Protein AF-A0AAF0PSA4-F1 (afdb_monomer_lite)

Structure (mmCIF, N/CA/C/O backbone):
data_AF-A0AAF0PSA4-F1
#
_entry.id   AF-A0AAF0PSA4-F1
#
loop_
_atom_site.group_PDB
_atom_site.id
_atom_site.type_symbol
_atom_site.label_atom_id
_atom_site.label_alt_id
_atom_site.label_comp_id
_atom_site.label_asym_id
_atom_site.label_entity_id
_atom_site.label_seq_id
_atom_site.pdbx_PDB_ins_code
_atom_site.Cartn_x
_atom_site.Cartn_y
_atom_site.Cartn_z
_atom_site.occupancy
_atom_site.B_iso_or_equiv
_atom_site.auth_seq_id
_atom_site.auth_comp_id
_atom_site.auth_asym_id
_atom_site.auth_atom_id
_atom_site.pdbx_PDB_model_num
ATOM 1 N N . MET A 1 1 ? 46.011 13.533 -9.373 1.00 34.50 1 MET A N 1
ATOM 2 C CA . MET A 1 1 ? 45.302 12.246 -9.486 1.00 34.50 1 MET A CA 1
ATOM 3 C C . MET A 1 1 ? 44.339 12.222 -8.319 1.00 34.50 1 MET A C 1
ATOM 5 O O . MET A 1 1 ? 44.766 11.969 -7.199 1.00 34.50 1 MET A O 1
ATOM 9 N N . GLU A 1 2 ? 43.119 12.701 -8.548 1.00 39.44 2 GLU A N 1
ATOM 10 C CA . GLU A 1 2 ? 42.072 12.722 -7.524 1.00 39.44 2 GLU A CA 1
ATOM 11 C C . GLU A 1 2 ? 41.679 11.281 -7.208 1.00 39.44 2 GLU A C 1
ATOM 13 O O . GLU A 1 2 ? 41.502 10.466 -8.115 1.00 39.44 2 GLU A O 1
ATOM 18 N N . LYS A 1 3 ? 41.642 10.955 -5.915 1.00 40.53 3 LYS A N 1
ATOM 19 C CA . LYS A 1 3 ? 41.133 9.677 -5.431 1.00 40.53 3 LYS A CA 1
ATOM 20 C C . LYS A 1 3 ? 39.625 9.709 -5.642 1.00 40.53 3 LYS A C 1
ATOM 22 O O . LYS A 1 3 ? 38.950 10.503 -5.002 1.00 40.53 3 LYS A O 1
ATOM 27 N N . VAL A 1 4 ? 39.143 8.909 -6.587 1.00 41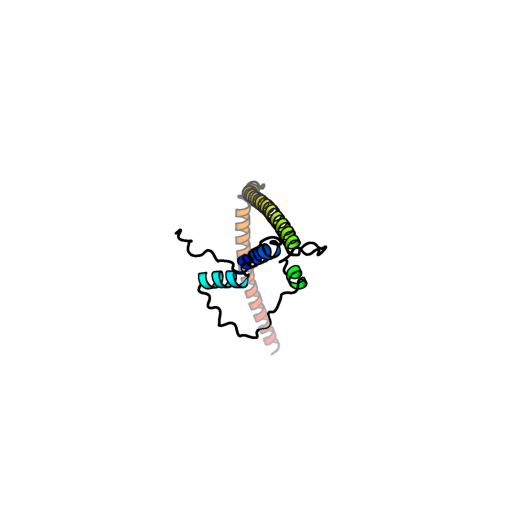.47 4 VAL A N 1
ATOM 28 C CA . VAL A 1 4 ? 37.712 8.676 -6.779 1.00 41.47 4 VAL A CA 1
ATOM 29 C C . VAL A 1 4 ? 37.258 7.815 -5.604 1.00 41.47 4 VAL A C 1
ATOM 31 O O . VAL A 1 4 ? 37.850 6.762 -5.362 1.00 41.47 4 VAL A O 1
ATOM 34 N N . ASP A 1 5 ? 36.305 8.339 -4.838 1.00 39.03 5 ASP A N 1
ATOM 35 C CA . ASP A 1 5 ? 35.785 7.753 -3.606 1.00 39.03 5 ASP A CA 1
ATOM 36 C C . ASP A 1 5 ? 35.304 6.307 -3.798 1.00 39.03 5 ASP A C 1
ATOM 38 O O . ASP A 1 5 ? 34.747 5.923 -4.829 1.00 39.03 5 ASP A O 1
ATOM 42 N N . GLU A 1 6 ? 35.541 5.496 -2.768 1.00 49.41 6 GLU A N 1
ATOM 43 C CA . GLU A 1 6 ? 35.079 4.116 -2.680 1.00 49.41 6 GLU A CA 1
ATOM 44 C C . GLU A 1 6 ? 33.540 4.086 -2.648 1.00 49.41 6 GLU A C 1
ATOM 46 O O . GLU A 1 6 ? 32.929 4.632 -1.733 1.00 49.41 6 GLU A O 1
ATOM 51 N N . LEU A 1 7 ? 32.946 3.380 -3.622 1.00 45.12 7 LEU A N 1
ATOM 52 C CA . LEU A 1 7 ? 31.523 3.004 -3.743 1.00 45.12 7 LEU A CA 1
ATOM 53 C C . LEU A 1 7 ? 30.569 3.993 -4.437 1.00 45.12 7 LEU A C 1
ATOM 55 O O . LEU A 1 7 ? 29.397 4.081 -4.076 1.00 45.12 7 LEU A O 1
ATOM 59 N N . GLU A 1 8 ? 30.994 4.623 -5.531 1.00 46.91 8 GLU A N 1
ATOM 60 C CA . GLU A 1 8 ? 30.031 4.932 -6.597 1.00 46.91 8 GLU A CA 1
ATOM 61 C C . GLU A 1 8 ? 29.797 3.656 -7.426 1.00 46.91 8 GLU A C 1
ATOM 63 O O . GLU A 1 8 ? 30.706 3.152 -8.090 1.00 46.91 8 GLU A O 1
ATOM 68 N N . GLU A 1 9 ? 28.594 3.075 -7.355 1.00 49.00 9 GLU A N 1
ATOM 69 C CA . GLU A 1 9 ? 28.200 1.972 -8.237 1.00 49.00 9 GLU A CA 1
ATOM 70 C C . GLU A 1 9 ? 28.192 2.473 -9.684 1.00 49.00 9 GLU A C 1
ATOM 72 O O . GLU A 1 9 ? 27.271 3.149 -10.147 1.00 49.00 9 GLU A O 1
ATOM 77 N N . ILE A 1 10 ? 29.252 2.149 -10.417 1.00 51.12 10 ILE A N 1
ATOM 78 C CA . ILE A 1 10 ? 29.393 2.556 -11.809 1.00 51.12 10 ILE A CA 1
ATOM 79 C C . ILE A 1 10 ? 28.397 1.755 -12.645 1.00 51.12 10 ILE A C 1
ATOM 81 O O . ILE A 1 10 ? 28.590 0.572 -12.938 1.00 51.12 10 ILE A O 1
ATOM 85 N N . ASN A 1 11 ? 27.315 2.414 -13.057 1.00 61.41 11 ASN A N 1
ATOM 86 C CA . ASN A 1 11 ? 26.315 1.835 -13.944 1.00 61.41 11 ASN A CA 1
ATOM 87 C C . ASN A 1 11 ? 26.878 1.738 -15.372 1.00 61.41 11 ASN A C 1
ATOM 89 O O . ASN A 1 11 ? 26.658 2.606 -16.221 1.00 61.41 11 ASN A O 1
ATOM 93 N N . LEU A 1 12 ? 27.623 0.660 -15.637 1.00 59.28 12 LEU A N 1
ATOM 94 C CA . LEU A 1 12 ? 28.233 0.385 -16.942 1.00 59.28 12 LEU A CA 1
ATOM 95 C C . LEU A 1 12 ? 27.214 0.436 -18.086 1.00 59.28 12 LEU A C 1
ATOM 97 O O . LEU A 1 12 ? 27.544 0.908 -19.173 1.00 59.28 12 LEU A O 1
ATOM 101 N N . SER A 1 13 ? 25.976 -0.001 -17.851 1.00 59.62 13 SER A N 1
ATOM 102 C CA . SER A 1 13 ? 24.914 0.036 -18.860 1.00 59.62 13 SER A CA 1
ATOM 103 C C . SER A 1 13 ? 24.569 1.471 -19.262 1.00 59.62 13 SER A C 1
ATOM 105 O O . SER A 1 13 ? 24.462 1.752 -20.454 1.00 59.62 13 SER A O 1
ATOM 107 N N . ALA A 1 14 ? 24.481 2.393 -18.299 1.00 63.16 14 ALA A N 1
ATOM 108 C CA . ALA A 1 14 ? 24.248 3.812 -18.569 1.00 63.16 14 ALA A CA 1
ATOM 109 C C . ALA A 1 14 ? 25.405 4.441 -19.366 1.00 63.16 14 ALA A C 1
ATOM 111 O O . ALA A 1 14 ? 25.163 5.106 -20.372 1.00 63.16 14 ALA A O 1
ATOM 112 N N . ILE A 1 15 ? 26.658 4.148 -18.996 1.00 62.34 15 ILE A N 1
ATOM 113 C CA . ILE A 1 15 ? 27.853 4.639 -19.711 1.00 62.34 15 ILE A CA 1
ATOM 114 C C . ILE A 1 15 ? 27.888 4.117 -21.152 1.00 62.34 15 ILE A C 1
ATOM 116 O O . ILE A 1 15 ? 28.177 4.861 -22.094 1.00 62.34 15 ILE A O 1
ATOM 120 N N . MET A 1 16 ? 27.578 2.833 -21.349 1.00 66.44 16 MET A N 1
ATOM 121 C CA . MET A 1 16 ? 27.529 2.237 -22.681 1.00 66.44 16 MET A CA 1
ATOM 122 C C . MET A 1 16 ? 26.425 2.854 -23.542 1.00 66.44 16 MET A C 1
ATOM 124 O O . MET A 1 16 ? 26.681 3.128 -24.715 1.00 66.44 16 MET A O 1
ATOM 128 N N . LEU A 1 17 ? 25.233 3.082 -22.983 1.00 64.62 17 LEU A N 1
ATOM 129 C CA . LEU A 1 17 ? 24.102 3.684 -23.692 1.00 64.62 17 LEU A CA 1
ATOM 130 C C . LEU A 1 17 ? 24.372 5.143 -24.065 1.00 64.62 17 LEU A C 1
ATOM 132 O O . LEU A 1 17 ? 24.183 5.513 -25.225 1.00 64.62 17 LEU A O 1
ATOM 136 N N . GLU A 1 18 ? 24.898 5.948 -23.138 1.00 68.38 18 GLU A N 1
ATOM 137 C CA . GLU A 1 18 ? 25.273 7.339 -23.413 1.00 68.38 18 GLU A CA 1
ATOM 138 C C . GLU A 1 18 ? 26.331 7.408 -24.522 1.00 68.38 18 GLU A C 1
ATOM 140 O O . GLU A 1 18 ? 26.243 8.221 -25.447 1.00 68.38 18 GLU A O 1
ATOM 145 N N . HIS A 1 19 ? 27.315 6.507 -24.489 1.00 65.56 19 HIS A N 1
ATOM 146 C CA . HIS A 1 19 ? 28.348 6.476 -25.512 1.00 65.56 19 HIS A CA 1
ATOM 147 C C . HIS A 1 19 ? 27.824 5.989 -26.870 1.00 65.56 19 HIS A C 1
ATOM 149 O O . HIS A 1 19 ? 28.153 6.586 -27.896 1.00 65.56 19 HIS A O 1
ATOM 155 N N . MET A 1 20 ? 26.981 4.950 -26.906 1.00 63.91 20 MET A N 1
ATOM 156 C CA . MET A 1 20 ? 26.317 4.507 -28.139 1.00 63.91 20 MET A CA 1
ATOM 157 C C . MET A 1 20 ? 25.475 5.633 -28.746 1.00 63.91 20 MET A C 1
ATOM 159 O O . MET A 1 20 ? 25.545 5.858 -29.955 1.00 63.91 20 MET A O 1
ATOM 163 N N . HIS A 1 21 ? 24.738 6.375 -27.918 1.00 63.28 21 HIS A N 1
ATOM 164 C CA . HIS A 1 21 ? 23.964 7.534 -28.347 1.00 63.28 21 HIS A CA 1
ATOM 165 C C . HIS A 1 21 ? 24.869 8.632 -28.924 1.00 63.28 21 HIS A C 1
ATOM 167 O O . HIS A 1 21 ? 24.621 9.112 -30.034 1.00 63.28 21 HIS A O 1
ATOM 173 N N . ARG A 1 22 ? 25.973 8.975 -28.243 1.00 62.84 22 ARG A N 1
ATOM 174 C CA . ARG A 1 22 ? 26.972 9.931 -28.751 1.00 62.84 22 ARG A CA 1
ATOM 175 C C . ARG A 1 22 ? 27.557 9.482 -30.086 1.00 62.84 22 ARG A C 1
ATOM 177 O O . ARG A 1 22 ? 27.603 10.282 -31.005 1.00 62.84 22 ARG A O 1
ATOM 184 N N . VAL A 1 23 ? 27.953 8.218 -30.239 1.00 61.25 23 VAL A N 1
ATOM 185 C CA . VAL A 1 23 ? 28.505 7.682 -31.501 1.00 61.25 23 VAL A CA 1
ATOM 186 C C . VAL A 1 23 ? 27.465 7.697 -32.626 1.00 61.25 23 VAL A C 1
ATOM 188 O O . VAL A 1 23 ? 27.803 8.033 -33.760 1.00 61.25 23 VAL A O 1
ATOM 191 N N . MET A 1 24 ? 26.201 7.376 -32.333 1.00 58.34 24 MET A N 1
ATOM 192 C CA . MET A 1 24 ? 25.118 7.378 -33.325 1.00 58.34 24 MET A CA 1
ATOM 193 C C . MET A 1 24 ? 24.696 8.787 -33.764 1.00 58.34 24 MET A C 1
ATOM 195 O O . MET A 1 24 ? 24.318 8.984 -34.922 1.00 58.34 24 MET A O 1
ATOM 199 N N . THR A 1 25 ? 24.784 9.774 -32.872 1.00 58.88 25 THR A N 1
ATOM 200 C CA . THR A 1 25 ? 24.496 11.188 -33.171 1.00 58.88 25 THR A CA 1
ATOM 201 C C . THR A 1 25 ? 25.676 11.907 -33.837 1.00 58.88 25 THR A C 1
ATOM 203 O O . THR A 1 25 ? 25.481 12.921 -34.510 1.00 58.88 25 THR A O 1
ATOM 206 N N . TRP A 1 26 ? 26.890 11.345 -33.766 1.00 59.94 26 TRP A N 1
ATOM 207 C CA . TRP A 1 26 ? 28.125 11.896 -34.340 1.00 59.94 26 TRP A CA 1
ATOM 208 C C . TRP A 1 26 ? 28.253 11.705 -35.861 1.00 59.94 26 TRP A C 1
ATOM 210 O O . TRP A 1 26 ? 29.252 11.196 -36.368 1.00 59.94 26 TRP A O 1
ATOM 220 N N . LYS A 1 27 ? 27.271 12.151 -36.647 1.00 51.06 27 LYS A N 1
ATOM 221 C CA . LYS A 1 27 ? 27.289 12.053 -38.123 1.00 51.06 27 LYS A CA 1
ATOM 222 C C . LYS A 1 27 ? 28.390 12.876 -38.835 1.00 51.06 27 LYS A C 1
ATOM 224 O O . LYS A 1 27 ? 28.351 12.987 -40.056 1.00 51.06 27 LYS A O 1
ATOM 229 N N . THR A 1 28 ? 29.371 13.454 -38.133 1.00 52.91 28 THR A N 1
ATOM 230 C CA . THR A 1 28 ? 30.312 14.441 -38.711 1.00 52.91 28 THR A CA 1
ATOM 231 C C . THR A 1 28 ? 31.790 14.341 -38.297 1.00 52.91 28 THR A C 1
ATOM 233 O O . THR A 1 28 ? 32.587 15.137 -38.792 1.00 52.91 28 THR A O 1
ATOM 236 N N . ALA A 1 29 ? 32.231 13.394 -37.457 1.00 47.28 29 ALA A N 1
ATOM 237 C CA . ALA A 1 29 ? 33.648 13.338 -37.060 1.00 47.28 29 ALA A CA 1
ATOM 238 C C . ALA A 1 29 ? 34.512 12.417 -37.933 1.00 47.28 29 ALA A C 1
ATOM 240 O O . ALA A 1 29 ? 34.261 11.227 -38.085 1.00 47.28 29 ALA A O 1
ATOM 241 N N . LYS A 1 30 ? 35.611 12.991 -38.433 1.00 51.56 30 LYS A N 1
ATOM 242 C CA . LYS A 1 30 ? 36.620 12.409 -39.335 1.00 51.56 30 LYS A CA 1
ATOM 243 C C . LYS A 1 30 ? 37.540 11.356 -38.685 1.00 51.56 30 LYS A C 1
ATOM 245 O O . LYS A 1 30 ? 38.446 10.857 -39.342 1.00 51.56 30 LYS A O 1
ATOM 250 N N . TYR A 1 31 ? 37.317 11.024 -37.412 1.00 51.03 31 TYR A N 1
ATOM 251 C CA . TYR A 1 31 ? 38.134 10.093 -36.633 1.00 51.03 31 TYR A CA 1
ATOM 252 C C . TYR A 1 31 ? 37.229 9.205 -35.776 1.00 51.03 31 TYR A C 1
ATOM 254 O O . TYR A 1 31 ? 36.970 9.491 -34.609 1.00 51.03 31 TYR A O 1
ATOM 262 N N . CYS A 1 32 ? 36.717 8.122 -36.358 1.00 48.53 32 CYS A N 1
ATOM 263 C CA . CYS A 1 32 ? 36.029 7.099 -35.582 1.00 48.53 32 CYS A CA 1
ATOM 264 C C . CYS A 1 32 ? 37.073 6.246 -34.862 1.00 48.53 32 CYS A C 1
ATOM 266 O O . CYS A 1 32 ? 37.677 5.361 -35.466 1.00 48.53 32 CYS A O 1
ATOM 268 N N . ILE A 1 33 ? 37.254 6.468 -33.561 1.00 53.41 33 ILE A N 1
ATOM 269 C CA . ILE A 1 33 ? 37.720 5.381 -32.702 1.00 53.41 33 ILE A CA 1
ATOM 270 C C . ILE A 1 33 ? 36.581 4.353 -32.705 1.00 53.41 33 ILE A C 1
ATOM 272 O O . ILE A 1 33 ? 35.457 4.706 -32.339 1.00 53.41 33 ILE A O 1
ATOM 276 N N . PRO A 1 34 ? 36.800 3.112 -33.175 1.00 60.38 34 PRO A N 1
ATOM 277 C CA . PRO A 1 34 ? 35.741 2.115 -33.211 1.00 60.38 34 PRO A CA 1
ATOM 278 C C . PRO A 1 34 ? 35.181 1.935 -31.802 1.00 60.38 34 PRO A C 1
ATOM 280 O O . PRO A 1 34 ? 35.953 1.817 -30.857 1.00 60.38 34 PRO A O 1
ATOM 283 N N . TYR A 1 35 ? 33.859 1.861 -31.660 1.00 61.31 35 TYR A N 1
ATOM 284 C CA . TYR A 1 35 ? 33.177 1.601 -30.384 1.00 61.31 35 TYR A CA 1
ATOM 285 C C . TYR A 1 35 ? 33.821 0.444 -29.586 1.00 61.31 35 TYR A C 1
ATOM 287 O O . TYR A 1 35 ? 33.980 0.518 -28.371 1.00 61.31 35 TYR A O 1
ATOM 295 N N . GLY A 1 36 ? 34.310 -0.585 -30.290 1.00 60.81 36 GLY A N 1
ATOM 296 C CA . GLY A 1 36 ? 35.049 -1.698 -29.686 1.00 60.81 36 GLY A CA 1
ATOM 297 C C . GLY A 1 36 ? 36.383 -1.317 -29.022 1.00 60.81 36 GLY A C 1
ATOM 298 O O . GLY A 1 36 ? 36.778 -1.955 -28.055 1.00 60.81 36 GLY A O 1
ATOM 299 N N . TYR A 1 37 ? 37.070 -0.273 -29.489 1.00 59.00 37 TYR A N 1
ATOM 300 C CA . TYR A 1 37 ? 38.318 0.209 -28.892 1.00 59.00 37 TYR A CA 1
ATOM 301 C C . TYR A 1 37 ? 38.069 0.939 -27.566 1.00 59.00 37 TYR A C 1
ATOM 303 O O . TYR A 1 37 ? 38.809 0.721 -26.609 1.00 59.00 37 TYR A O 1
ATOM 311 N N . LEU A 1 38 ? 37.007 1.749 -27.472 1.00 60.19 38 LEU A N 1
ATOM 312 C CA . LEU A 1 38 ? 36.646 2.390 -26.205 1.00 60.19 38 LEU A CA 1
ATOM 313 C C . LEU A 1 38 ? 36.109 1.371 -25.198 1.00 60.19 38 LEU A C 1
ATOM 315 O O . LEU A 1 38 ? 36.514 1.411 -24.042 1.00 60.19 38 LEU A O 1
ATOM 319 N N . LEU A 1 39 ? 35.273 0.421 -25.629 1.00 66.06 39 LEU A N 1
ATOM 320 C CA . LEU A 1 39 ? 34.844 -0.677 -24.760 1.00 66.06 39 LEU A CA 1
ATOM 321 C C . LEU A 1 39 ? 36.040 -1.446 -24.200 1.00 66.06 39 LEU A C 1
ATOM 323 O O . LEU A 1 39 ? 36.110 -1.658 -22.996 1.00 66.06 39 LEU A O 1
ATOM 327 N N . ASN A 1 40 ? 37.024 -1.785 -25.038 1.00 64.31 40 ASN A N 1
ATOM 328 C CA . ASN A 1 40 ? 38.261 -2.403 -24.562 1.00 64.31 40 ASN A CA 1
ATOM 329 C C . ASN A 1 40 ? 38.987 -1.533 -23.526 1.00 64.31 40 ASN A C 1
ATOM 331 O O . ASN A 1 40 ? 39.554 -2.075 -22.582 1.00 64.31 40 ASN A O 1
ATOM 335 N N . TYR A 1 41 ? 38.971 -0.207 -23.677 1.00 63.03 41 TYR A N 1
ATOM 336 C CA . TYR A 1 41 ? 39.570 0.708 -22.705 1.00 63.03 41 TYR A CA 1
ATOM 337 C C . TYR A 1 41 ? 38.804 0.725 -21.374 1.00 63.03 41 TYR A C 1
ATOM 339 O O . TYR A 1 41 ? 39.426 0.629 -20.321 1.00 63.03 41 TYR A O 1
ATOM 347 N N . VAL A 1 42 ? 37.469 0.779 -21.418 1.00 62.06 42 VAL A N 1
ATOM 348 C CA . VAL A 1 42 ? 36.594 0.724 -20.234 1.00 62.06 42 VAL A CA 1
ATOM 349 C C . VAL A 1 42 ? 36.768 -0.606 -19.504 1.00 62.06 42 VAL A C 1
ATOM 351 O O . VAL A 1 42 ? 37.049 -0.622 -18.311 1.00 62.06 42 VAL A O 1
ATOM 354 N N . PHE A 1 43 ? 36.700 -1.730 -20.216 1.00 69.94 43 PHE A N 1
ATOM 355 C CA . PHE A 1 43 ? 36.896 -3.050 -19.619 1.00 69.94 43 PHE A CA 1
ATOM 356 C C . PHE A 1 43 ? 38.301 -3.229 -19.042 1.00 69.94 43 PHE A C 1
ATOM 358 O O . PHE A 1 43 ? 38.445 -3.800 -17.966 1.00 69.94 43 PHE A O 1
ATOM 365 N N . LYS A 1 44 ? 39.331 -2.678 -19.698 1.00 70.94 44 LYS A N 1
ATOM 366 C CA . LYS A 1 44 ? 40.694 -2.652 -19.156 1.00 70.94 44 LYS A CA 1
ATOM 367 C C . LYS A 1 44 ? 40.802 -1.789 -17.896 1.00 70.94 44 LYS A C 1
ATOM 369 O O . LYS A 1 44 ? 41.531 -2.167 -16.989 1.00 70.94 44 LYS A O 1
ATOM 374 N N . HIS A 1 45 ? 40.104 -0.655 -17.838 1.00 68.88 45 HIS A N 1
ATOM 375 C CA . HIS A 1 45 ? 40.094 0.226 -16.667 1.00 68.88 45 HIS A CA 1
ATOM 376 C C . HIS A 1 45 ? 39.458 -0.444 -15.442 1.00 68.88 45 HIS A C 1
ATOM 378 O O . HIS A 1 45 ? 39.952 -0.267 -14.336 1.00 68.88 45 HIS A O 1
ATOM 384 N N . PHE A 1 46 ? 38.423 -1.260 -15.653 1.00 67.56 46 PHE A N 1
ATOM 385 C CA . PHE A 1 46 ? 37.745 -2.023 -14.599 1.00 67.56 46 PHE A CA 1
ATOM 386 C C . PHE A 1 46 ? 38.314 -3.430 -14.368 1.00 67.56 46 PHE A C 1
ATOM 388 O O . PHE A 1 46 ? 37.683 -4.233 -13.690 1.00 67.56 46 PHE A O 1
ATOM 395 N N . GLU A 1 47 ? 39.462 -3.760 -14.971 1.00 77.50 47 GLU A N 1
ATOM 396 C CA . GLU A 1 47 ? 40.085 -5.094 -14.907 1.00 77.50 47 GLU A CA 1
ATOM 397 C C . GLU A 1 47 ? 39.138 -6.254 -15.283 1.00 77.50 47 GLU A C 1
ATOM 399 O O . GLU A 1 47 ? 39.339 -7.414 -14.916 1.00 77.50 47 GLU A O 1
ATOM 404 N N . VAL A 1 48 ? 38.109 -5.962 -16.083 1.00 65.62 48 VAL A N 1
ATOM 405 C CA . VAL A 1 48 ? 37.166 -6.959 -16.580 1.00 65.62 48 VAL A CA 1
ATOM 406 C C . VAL A 1 48 ? 37.872 -7.761 -17.662 1.00 65.62 48 VAL A C 1
ATOM 408 O O . VAL A 1 48 ? 38.166 -7.266 -18.755 1.00 65.62 48 VAL A O 1
ATOM 411 N N . SER A 1 49 ? 38.152 -9.026 -17.360 1.00 62.28 49 SER A N 1
ATOM 412 C CA . SER A 1 49 ? 38.785 -9.947 -18.297 1.00 62.28 49 SER A CA 1
ATOM 413 C C . SER A 1 49 ? 37.823 -10.283 -19.435 1.00 62.28 49 SER A C 1
ATOM 415 O O . SER A 1 49 ? 36.998 -11.192 -19.364 1.00 62.28 49 SER A O 1
ATOM 417 N N . LEU A 1 50 ? 37.946 -9.544 -20.537 1.00 62.31 50 LEU A N 1
ATOM 418 C CA . LEU A 1 50 ? 37.337 -9.942 -21.795 1.00 62.31 50 LEU A CA 1
ATOM 419 C C . LEU A 1 50 ? 38.050 -11.205 -22.269 1.00 62.31 50 LEU A C 1
ATOM 421 O O . LEU A 1 50 ? 39.224 -11.171 -22.645 1.00 62.31 50 LEU A O 1
ATOM 425 N N . GLY A 1 51 ? 37.345 -12.334 -22.228 1.00 63.06 51 GLY A N 1
ATOM 426 C CA . GLY A 1 51 ? 37.835 -13.573 -22.819 1.00 63.06 51 GLY A CA 1
ATOM 427 C C . GLY A 1 51 ? 38.293 -13.347 -24.264 1.00 63.06 51 GLY A C 1
ATOM 428 O O . GLY A 1 51 ? 37.817 -12.444 -24.957 1.00 63.06 51 GLY A O 1
ATOM 429 N N . ARG A 1 52 ? 39.237 -14.169 -24.736 1.00 55.72 52 ARG A N 1
ATOM 430 C CA . ARG A 1 52 ? 39.744 -14.096 -26.112 1.00 55.72 52 ARG A CA 1
ATOM 431 C C . ARG A 1 52 ? 38.557 -14.248 -27.071 1.00 55.72 52 ARG A C 1
ATOM 433 O O . ARG A 1 52 ? 37.980 -15.328 -27.157 1.00 55.72 52 ARG A O 1
ATOM 440 N N . GLY A 1 53 ? 38.174 -13.163 -27.746 1.00 55.75 53 GLY A N 1
ATOM 441 C CA . GLY A 1 53 ? 37.069 -13.183 -28.702 1.00 55.75 53 GLY A CA 1
ATOM 442 C C . GLY A 1 53 ? 37.316 -14.275 -29.738 1.00 55.75 53 GLY A C 1
ATOM 443 O O . GLY A 1 53 ? 38.369 -14.292 -30.374 1.00 55.75 53 GLY A O 1
ATOM 444 N N . VAL A 1 54 ? 36.388 -15.224 -29.863 1.00 45.56 54 VAL A N 1
ATOM 445 C CA . VAL A 1 54 ? 36.535 -16.345 -30.797 1.00 45.56 54 VAL A CA 1
ATOM 446 C C . VAL A 1 54 ? 36.372 -15.804 -32.223 1.00 45.56 54 VAL A C 1
ATOM 448 O O . VAL A 1 54 ? 35.310 -15.249 -32.526 1.00 45.56 54 VAL A O 1
ATOM 451 N N . PRO A 1 55 ? 37.379 -15.939 -33.109 1.00 42.53 55 PRO A N 1
ATOM 452 C CA . PRO A 1 55 ? 37.230 -15.592 -34.518 1.00 42.53 55 PRO A CA 1
ATOM 453 C C . PRO A 1 55 ? 36.086 -16.421 -35.111 1.00 42.53 55 PRO A C 1
ATOM 455 O O . PRO A 1 55 ? 36.150 -17.646 -35.109 1.00 42.53 55 PRO A O 1
ATOM 458 N N . GLY A 1 56 ? 35.018 -15.765 -35.568 1.00 43.47 56 GLY A N 1
ATOM 459 C CA . GLY A 1 56 ? 33.836 -16.439 -36.119 1.00 43.47 56 GLY A CA 1
ATOM 460 C C . GLY A 1 56 ? 32.538 -16.219 -35.344 1.00 43.47 56 GLY A C 1
ATOM 461 O O . GLY A 1 56 ? 31.486 -16.649 -35.813 1.00 43.47 56 GLY A O 1
ATOM 462 N N . THR A 1 57 ? 32.549 -15.504 -34.214 1.00 43.97 57 THR A N 1
ATOM 463 C CA . THR A 1 57 ? 31.293 -14.997 -33.650 1.00 43.97 57 THR A CA 1
ATOM 464 C C . THR A 1 57 ? 30.694 -13.979 -34.615 1.00 43.97 57 THR A C 1
ATOM 466 O O . THR A 1 57 ? 31.212 -12.881 -34.817 1.00 43.97 57 THR A O 1
ATOM 469 N N . THR A 1 58 ? 29.603 -14.370 -35.276 1.00 42.88 58 THR A N 1
ATOM 470 C CA . THR A 1 58 ? 28.827 -13.481 -36.137 1.00 42.88 58 THR A CA 1
ATOM 471 C C . THR A 1 58 ? 28.482 -12.240 -35.329 1.00 42.88 58 THR A C 1
ATOM 473 O O . THR A 1 58 ? 27.820 -12.336 -34.294 1.00 42.88 58 THR A O 1
ATOM 476 N N . LYS A 1 59 ? 28.960 -11.079 -35.784 1.00 53.34 59 LYS A N 1
ATOM 477 C CA . LYS A 1 59 ? 28.653 -9.778 -35.194 1.00 53.34 59 LYS A CA 1
ATOM 478 C C . LYS A 1 59 ? 27.132 -9.615 -35.188 1.00 53.34 59 LYS A C 1
ATOM 480 O O . LYS A 1 59 ? 26.550 -9.250 -36.206 1.00 53.34 59 LYS A O 1
ATOM 485 N N . LYS A 1 60 ? 26.479 -9.933 -34.066 1.00 44.84 60 LYS A N 1
ATOM 486 C CA . LYS A 1 60 ? 25.047 -9.694 -33.887 1.00 44.84 60 LYS A CA 1
ATOM 487 C C . LYS A 1 60 ? 24.866 -8.185 -33.834 1.00 44.84 60 LYS A C 1
ATOM 489 O O . LYS A 1 60 ? 25.196 -7.544 -32.843 1.00 44.84 60 LYS A O 1
ATOM 494 N N . MET A 1 61 ? 24.443 -7.612 -34.954 1.00 50.00 61 MET A N 1
ATOM 495 C CA . MET A 1 61 ? 24.029 -6.219 -34.997 1.00 50.00 61 MET A CA 1
ATOM 496 C C . MET A 1 61 ? 22.635 -6.126 -34.388 1.00 50.00 61 MET A C 1
ATOM 498 O O . MET A 1 61 ? 21.750 -6.902 -34.743 1.00 50.00 61 MET A O 1
ATOM 502 N N . PHE A 1 62 ? 22.453 -5.188 -33.463 1.00 50.75 62 PHE A N 1
ATOM 503 C CA . PHE A 1 62 ? 21.125 -4.819 -32.996 1.00 50.75 62 PHE A CA 1
ATOM 504 C C . PHE A 1 62 ? 20.379 -4.162 -34.154 1.00 50.75 62 PHE A C 1
ATOM 506 O O . PHE A 1 62 ? 20.896 -3.246 -34.798 1.00 50.75 62 PHE A O 1
ATOM 513 N N . ILE A 1 63 ? 19.187 -4.666 -34.458 1.00 58.75 63 ILE A N 1
ATOM 514 C CA . ILE A 1 63 ? 18.325 -4.056 -35.466 1.00 58.75 63 ILE A CA 1
ATOM 515 C C . ILE A 1 63 ? 17.722 -2.767 -34.900 1.00 58.75 63 ILE A C 1
ATOM 517 O O . ILE A 1 63 ? 17.479 -2.657 -33.700 1.00 58.75 63 ILE A O 1
ATOM 521 N N . VAL A 1 64 ? 17.460 -1.795 -35.777 1.00 57.38 64 VAL A N 1
ATOM 522 C CA . VAL A 1 64 ? 16.882 -0.485 -35.419 1.00 57.38 64 VAL A CA 1
ATOM 523 C C . VAL A 1 64 ? 15.597 -0.640 -34.599 1.00 57.38 64 VAL A C 1
ATOM 525 O O . VAL A 1 64 ? 15.386 0.123 -33.669 1.00 57.38 64 VAL A O 1
ATOM 528 N N . VAL A 1 65 ? 14.784 -1.660 -34.891 1.00 59.66 65 VAL A N 1
ATOM 529 C CA . VAL A 1 65 ? 13.560 -1.977 -34.134 1.00 59.66 65 VAL A CA 1
ATOM 530 C C . VAL A 1 65 ? 13.863 -2.233 -32.659 1.00 59.66 65 VAL A C 1
ATOM 532 O O . VAL A 1 65 ? 13.255 -1.600 -31.809 1.00 59.66 65 VAL A O 1
ATOM 535 N N . THR A 1 66 ? 14.859 -3.067 -32.351 1.00 54.00 66 THR A N 1
ATOM 536 C CA . THR A 1 66 ? 15.269 -3.345 -30.967 1.00 54.00 66 THR A CA 1
ATOM 537 C C . THR A 1 66 ? 15.796 -2.090 -30.278 1.00 54.00 66 THR A C 1
ATOM 539 O O . THR A 1 66 ? 15.524 -1.871 -29.107 1.00 54.00 66 THR A O 1
ATOM 542 N N . LEU A 1 67 ? 16.517 -1.227 -31.001 1.00 57.97 67 LEU A N 1
ATOM 543 C CA . LEU A 1 67 ? 16.984 0.043 -30.439 1.00 57.97 67 LEU A CA 1
ATOM 544 C C . LEU A 1 67 ? 15.832 1.019 -30.149 1.00 57.97 67 LEU A C 1
ATOM 546 O O . LEU A 1 67 ? 15.938 1.790 -29.203 1.00 57.97 67 LEU A O 1
ATOM 550 N N . VAL A 1 68 ? 14.750 0.989 -30.933 1.00 57.66 68 VAL A N 1
ATOM 551 C CA . VAL A 1 68 ? 13.532 1.778 -30.678 1.00 57.66 68 VAL A CA 1
ATOM 552 C C . VAL A 1 68 ? 12.731 1.189 -29.513 1.00 57.66 68 VAL A C 1
ATOM 554 O O . VAL A 1 68 ? 12.298 1.937 -28.647 1.00 57.66 68 VAL A O 1
ATOM 557 N N . GLU A 1 69 ? 12.573 -0.135 -29.449 1.00 55.69 69 GLU A N 1
ATOM 558 C CA . GLU A 1 69 ? 11.890 -0.829 -28.342 1.00 55.69 69 GLU A CA 1
ATOM 559 C C . GLU A 1 69 ? 12.605 -0.640 -26.998 1.00 55.69 69 GLU A C 1
ATOM 561 O O . GLU A 1 69 ? 11.955 -0.530 -25.963 1.00 55.69 69 GLU A O 1
ATOM 566 N N . CYS A 1 70 ? 13.938 -0.585 -27.012 1.00 56.34 70 CYS A N 1
ATOM 567 C CA . CYS A 1 70 ? 14.760 -0.306 -25.836 1.00 56.34 70 CYS A CA 1
ATOM 568 C C . CYS A 1 70 ? 14.992 1.194 -25.596 1.00 56.34 70 CYS A C 1
ATOM 570 O O . CYS A 1 70 ? 15.859 1.537 -24.795 1.00 56.34 70 CYS A O 1
ATOM 572 N N . GLU A 1 71 ? 14.297 2.078 -26.321 1.00 59.25 71 GLU A N 1
ATOM 573 C CA . GLU A 1 71 ? 14.396 3.542 -26.189 1.00 59.25 71 GLU A CA 1
ATOM 574 C C . GLU A 1 71 ? 15.834 4.095 -26.327 1.00 59.25 71 GLU A C 1
ATOM 576 O O . GLU A 1 71 ? 16.162 5.184 -25.868 1.00 59.25 71 GLU A O 1
ATOM 581 N N . CYS A 1 72 ? 16.725 3.358 -26.996 1.00 56.09 72 CYS A N 1
ATOM 582 C CA . CYS A 1 72 ? 18.130 3.729 -27.193 1.00 56.09 72 CYS A CA 1
ATOM 583 C C . CYS A 1 72 ? 18.312 4.785 -28.296 1.00 56.09 72 CYS A C 1
ATOM 585 O O . CYS A 1 72 ? 19.357 5.437 -28.381 1.00 56.09 72 CYS A O 1
ATOM 587 N N . ILE A 1 73 ? 17.320 4.916 -29.180 1.00 56.47 73 ILE A N 1
ATOM 588 C CA . ILE A 1 73 ? 17.271 5.913 -30.248 1.00 56.47 73 ILE A CA 1
ATOM 589 C C . ILE A 1 73 ? 15.863 6.497 -30.349 1.00 56.47 73 ILE A C 1
ATOM 591 O O . ILE A 1 73 ? 14.867 5.785 -30.230 1.00 56.47 73 ILE A O 1
ATOM 595 N N . GLU A 1 74 ? 15.793 7.793 -30.639 1.00 51.75 74 GLU A N 1
ATOM 596 C CA . GLU A 1 74 ? 14.546 8.528 -30.840 1.00 51.75 74 GLU A CA 1
ATOM 597 C C . GLU A 1 74 ? 13.950 8.155 -32.213 1.00 51.75 74 GLU A C 1
ATOM 599 O O . GLU A 1 74 ? 14.171 8.792 -33.247 1.00 51.75 74 GLU A O 1
ATOM 604 N N . GLY A 1 75 ? 13.272 7.009 -32.264 1.00 55.03 75 GLY A N 1
ATOM 605 C CA . GLY A 1 75 ? 12.499 6.591 -33.426 1.00 55.03 75 GLY A CA 1
ATOM 606 C C . GLY A 1 75 ? 11.191 7.373 -33.501 1.00 55.03 75 GLY A C 1
ATOM 607 O O . GLY A 1 75 ? 10.616 7.720 -32.479 1.00 55.03 75 GLY A O 1
ATOM 608 N N . LYS A 1 76 ? 10.661 7.591 -34.711 1.00 54.25 76 LYS A N 1
ATOM 609 C CA . LYS A 1 76 ? 9.315 8.153 -34.960 1.00 54.25 76 LYS A CA 1
ATOM 610 C C . LYS A 1 76 ? 8.179 7.214 -34.496 1.00 54.25 76 LYS A C 1
ATOM 612 O O . LYS A 1 76 ? 7.191 7.041 -35.211 1.00 54.25 76 LYS A O 1
ATOM 617 N N . ALA A 1 77 ? 8.325 6.552 -33.352 1.00 54.69 77 ALA A N 1
ATOM 618 C CA . ALA A 1 77 ? 7.246 5.844 -32.697 1.00 54.69 77 ALA A CA 1
ATOM 619 C C . ALA A 1 77 ? 6.266 6.911 -32.203 1.00 54.69 77 ALA A C 1
ATOM 621 O O . ALA A 1 77 ? 6.559 7.712 -31.326 1.00 54.69 77 ALA A O 1
ATOM 622 N N . LYS A 1 78 ? 5.117 6.991 -32.867 1.00 56.41 78 LYS A N 1
ATOM 623 C CA . LYS A 1 78 ? 4.093 8.023 -32.677 1.00 56.41 78 LYS A CA 1
ATOM 624 C C . LYS A 1 78 ? 3.244 7.753 -31.422 1.00 56.41 78 LYS A C 1
ATOM 626 O O . LYS A 1 78 ? 2.022 7.856 -31.475 1.00 56.41 78 LYS A O 1
ATOM 631 N N . GLY A 1 79 ? 3.880 7.338 -30.332 1.00 63.25 79 GLY A N 1
ATOM 632 C CA . GLY A 1 79 ? 3.239 6.927 -29.089 1.00 63.25 79 GLY A CA 1
ATOM 633 C C . GLY A 1 79 ? 4.050 7.406 -27.894 1.00 63.25 79 GLY A C 1
ATOM 634 O O . GLY A 1 79 ? 5.276 7.423 -27.957 1.00 63.25 79 GLY A O 1
ATOM 635 N N . ARG A 1 80 ? 3.342 7.822 -26.842 1.00 63.44 80 ARG A N 1
ATOM 636 C CA . ARG A 1 80 ? 3.912 8.189 -25.540 1.00 63.44 80 ARG A CA 1
ATOM 637 C C . ARG A 1 80 ? 4.821 7.056 -25.054 1.00 63.44 80 ARG A C 1
ATOM 639 O O . ARG A 1 80 ? 4.449 5.886 -25.187 1.00 63.44 80 ARG A O 1
ATOM 646 N N . SER A 1 81 ? 6.018 7.386 -24.573 1.00 69.75 81 SER A N 1
ATOM 647 C CA . SER A 1 81 ? 6.939 6.365 -24.060 1.00 69.75 81 SER A CA 1
ATOM 648 C C . SER A 1 81 ? 6.356 5.755 -22.784 1.00 69.75 81 SER A C 1
ATOM 650 O O . SER A 1 81 ? 5.757 6.445 -21.959 1.00 69.75 81 SER A O 1
ATOM 652 N N . ARG A 1 82 ? 6.574 4.451 -22.581 1.00 77.12 82 ARG A N 1
ATOM 653 C CA . ARG A 1 82 ? 6.174 3.775 -21.339 1.00 77.12 82 ARG A CA 1
ATOM 654 C C . ARG A 1 82 ? 6.847 4.409 -20.118 1.00 77.12 82 ARG A C 1
ATOM 656 O O . ARG A 1 82 ? 6.280 4.383 -19.029 1.00 77.12 82 ARG A O 1
ATOM 663 N N . VAL A 1 83 ? 8.041 4.975 -20.291 1.00 75.56 83 VAL A N 1
ATOM 664 C CA . VAL A 1 83 ? 8.744 5.715 -19.242 1.00 75.56 83 VAL A CA 1
ATOM 665 C C . VAL A 1 83 ? 8.033 7.030 -18.936 1.00 75.56 83 VAL A C 1
ATOM 667 O O . VAL A 1 83 ? 7.881 7.351 -17.762 1.00 75.56 83 VAL A O 1
ATOM 670 N N . GLU A 1 84 ? 7.532 7.752 -19.942 1.00 77.38 84 GLU A N 1
ATOM 671 C CA . GLU A 1 84 ? 6.741 8.976 -19.731 1.00 77.38 84 GLU A CA 1
ATOM 672 C C . GLU A 1 84 ? 5.439 8.691 -18.972 1.00 77.38 84 GLU A C 1
ATOM 674 O O . GLU A 1 84 ? 5.116 9.414 -18.029 1.00 77.38 84 GLU A O 1
ATOM 679 N N . ASP A 1 85 ? 4.732 7.612 -19.322 1.00 83.50 85 ASP A N 1
ATOM 680 C CA . ASP A 1 85 ? 3.517 7.189 -18.612 1.00 83.50 85 ASP A CA 1
ATOM 681 C C . ASP A 1 85 ? 3.815 6.828 -17.149 1.00 83.50 85 ASP A C 1
ATOM 683 O O . ASP A 1 85 ? 3.089 7.229 -16.236 1.00 83.50 85 ASP A O 1
ATOM 687 N N . LEU A 1 86 ? 4.910 6.099 -16.902 1.00 84.88 86 LEU A N 1
ATOM 688 C CA . LEU A 1 86 ? 5.350 5.764 -15.545 1.00 84.88 86 LEU A CA 1
ATOM 689 C C . LEU A 1 86 ? 5.763 7.010 -14.754 1.00 84.88 86 LEU A C 1
ATOM 691 O O . LEU A 1 86 ? 5.478 7.090 -13.558 1.00 84.88 86 LEU A O 1
ATOM 695 N N . LEU A 1 87 ? 6.395 7.990 -15.402 1.00 85.88 87 LEU A N 1
ATOM 696 C CA . LEU A 1 87 ? 6.766 9.256 -14.773 1.00 85.88 87 LEU A CA 1
ATOM 697 C C . LEU A 1 87 ? 5.516 10.051 -14.372 1.00 85.88 87 LEU A C 1
ATOM 699 O O . LEU A 1 87 ? 5.425 10.548 -13.249 1.00 85.88 87 LEU A O 1
ATOM 703 N N . GLU A 1 88 ? 4.522 10.134 -15.259 1.00 91.69 88 GLU A N 1
ATOM 704 C CA . GLU A 1 88 ? 3.250 10.809 -14.988 1.00 91.69 88 GLU A CA 1
ATOM 705 C C . GLU A 1 88 ? 2.513 10.131 -13.822 1.00 91.69 88 GLU A C 1
ATOM 707 O O . GLU A 1 88 ? 2.129 10.803 -12.860 1.00 91.69 88 GLU A O 1
ATOM 712 N N . GLN A 1 89 ? 2.427 8.797 -13.823 1.00 92.81 89 GLN A N 1
ATOM 713 C CA . GLN A 1 89 ? 1.865 8.026 -12.708 1.00 92.81 89 GLN A CA 1
ATOM 714 C C . GLN A 1 89 ? 2.610 8.271 -11.393 1.00 92.81 89 GLN A C 1
ATOM 716 O O . GLN A 1 89 ? 1.975 8.496 -10.361 1.00 92.81 89 GLN A O 1
ATOM 721 N N . GLN A 1 90 ? 3.945 8.286 -11.417 1.00 93.25 90 GLN A N 1
ATOM 722 C CA . GLN A 1 90 ? 4.756 8.566 -10.233 1.00 93.25 90 GLN A CA 1
ATOM 7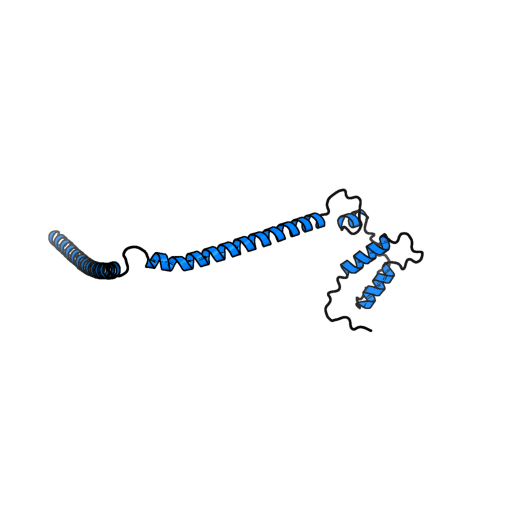23 C C . GLN A 1 90 ? 4.450 9.959 -9.670 1.00 93.25 90 GLN A C 1
ATOM 725 O O . GLN A 1 90 ? 4.313 10.122 -8.455 1.00 93.25 90 GLN A O 1
ATOM 730 N N . THR A 1 91 ? 4.315 10.968 -10.535 1.00 93.56 91 THR A N 1
ATOM 731 C CA . THR A 1 91 ? 3.981 12.329 -10.093 1.00 93.56 91 THR A CA 1
ATOM 732 C C . THR A 1 91 ? 2.566 12.433 -9.526 1.00 93.56 91 THR A C 1
ATOM 734 O O . THR A 1 91 ? 2.377 13.136 -8.532 1.00 93.56 91 THR A O 1
ATOM 737 N N . SER A 1 92 ? 1.595 11.704 -10.091 1.00 95.88 92 SER A N 1
ATOM 738 C CA . SER A 1 92 ? 0.226 11.631 -9.561 1.00 95.88 92 SER A CA 1
ATOM 739 C C . SER A 1 92 ? 0.202 10.995 -8.174 1.00 95.88 92 SER A C 1
ATOM 741 O O . SER A 1 92 ? -0.265 11.615 -7.221 1.00 95.88 92 SER A O 1
ATOM 743 N N . LEU A 1 93 ? 0.803 9.810 -8.030 1.00 95.94 93 LEU A N 1
ATOM 744 C CA . LEU A 1 93 ? 0.863 9.091 -6.754 1.00 95.94 93 LEU A CA 1
ATOM 745 C C . LEU A 1 93 ? 1.578 9.900 -5.668 1.00 95.94 93 LEU A C 1
ATOM 747 O O . LEU A 1 93 ? 1.166 9.899 -4.510 1.00 95.94 93 LEU A O 1
ATOM 751 N N . LYS A 1 94 ? 2.634 10.634 -6.034 1.00 96.81 94 LYS A N 1
ATOM 752 C CA . LYS A 1 94 ? 3.343 11.511 -5.097 1.00 96.81 94 LYS A CA 1
ATOM 753 C C . LYS A 1 94 ? 2.443 12.633 -4.571 1.00 96.81 94 LYS A C 1
ATOM 755 O O . LYS A 1 94 ? 2.535 12.955 -3.390 1.00 96.81 94 LYS A O 1
ATOM 760 N N . ARG A 1 95 ? 1.583 13.205 -5.420 1.00 96.00 95 ARG A N 1
ATOM 761 C CA . ARG A 1 95 ? 0.611 14.233 -5.019 1.00 96.00 95 ARG A CA 1
ATOM 762 C C . ARG A 1 95 ? -0.473 13.657 -4.105 1.00 96.00 95 ARG A C 1
ATOM 764 O O . ARG A 1 95 ? -0.760 14.231 -3.062 1.00 96.00 95 ARG A O 1
ATOM 771 N N . GLU A 1 96 ? -1.013 12.491 -4.444 1.00 96.75 96 GLU A N 1
ATOM 772 C CA . GLU A 1 96 ? -2.013 11.816 -3.606 1.00 96.75 96 GLU A CA 1
ATOM 773 C C . GLU A 1 96 ? -1.461 11.482 -2.213 1.00 96.75 96 GLU A C 1
ATOM 775 O O . GLU A 1 96 ? -2.140 11.690 -1.209 1.00 96.75 96 GLU A O 1
ATOM 780 N N . LEU A 1 97 ? -0.202 11.040 -2.123 1.00 96.38 97 LEU A N 1
ATOM 781 C CA . LEU A 1 97 ? 0.461 10.811 -0.837 1.00 96.38 97 LEU A CA 1
ATOM 782 C C . LEU A 1 97 ? 0.597 12.089 -0.006 1.00 96.38 97 LEU A C 1
ATOM 784 O O . LEU A 1 97 ? 0.393 12.049 1.210 1.00 96.38 97 LEU A O 1
ATOM 788 N N . THR A 1 98 ? 0.940 13.218 -0.631 1.00 96.31 98 THR A N 1
ATOM 789 C CA . THR A 1 98 ? 1.006 14.495 0.091 1.00 96.31 98 THR A CA 1
ATOM 790 C C . THR A 1 98 ? -0.367 14.931 0.590 1.00 96.31 98 THR A C 1
ATOM 792 O O . THR A 1 98 ? -0.479 15.338 1.745 1.00 96.31 98 THR A O 1
ATOM 795 N N . ASP A 1 99 ? -1.414 14.765 -0.219 1.00 96.94 99 ASP A N 1
ATOM 796 C CA . ASP A 1 99 ? -2.780 15.147 0.154 1.00 96.94 99 ASP A CA 1
ATOM 797 C C . ASP A 1 99 ? -3.302 14.277 1.310 1.00 96.94 99 ASP A C 1
ATOM 799 O O . ASP A 1 99 ? -3.819 14.791 2.304 1.00 96.94 99 ASP A O 1
ATOM 803 N N . LEU A 1 100 ? -3.088 12.958 1.241 1.00 97.69 100 LEU A N 1
ATOM 804 C CA . LEU A 1 100 ? -3.454 12.030 2.315 1.00 97.69 100 LEU A CA 1
ATOM 805 C C . LEU A 1 100 ? -2.700 12.312 3.618 1.00 97.69 100 LEU A C 1
ATOM 807 O O . LEU A 1 100 ? -3.273 12.167 4.696 1.00 97.69 100 LEU A O 1
ATOM 811 N N . THR A 1 101 ? -1.442 12.744 3.533 1.00 96.62 101 THR A N 1
ATOM 812 C CA . THR A 1 101 ? -0.647 13.118 4.712 1.00 96.62 101 THR A CA 1
ATOM 813 C C . THR A 1 101 ? -1.251 14.328 5.427 1.00 96.62 101 THR A C 1
ATOM 815 O O . THR A 1 101 ? -1.333 14.337 6.653 1.00 96.62 101 THR A O 1
ATOM 818 N N . VAL A 1 102 ? -1.718 15.335 4.679 1.00 97.12 102 VAL A N 1
ATOM 819 C CA . VAL A 1 102 ? -2.403 16.506 5.254 1.00 97.12 102 VAL A CA 1
ATOM 820 C C . VAL A 1 102 ? -3.696 16.087 5.952 1.00 97.12 102 VAL A C 1
ATOM 822 O O . VAL A 1 102 ? -3.888 16.417 7.120 1.00 97.12 102 VAL A O 1
ATOM 825 N N . VAL A 1 103 ? -4.536 15.287 5.286 1.00 97.06 103 VAL A N 1
ATOM 826 C CA . VAL A 1 103 ? -5.797 14.794 5.869 1.00 97.06 103 VAL A CA 1
ATOM 827 C C . VAL A 1 103 ? -5.552 13.974 7.136 1.00 97.06 103 VAL A C 1
ATOM 829 O O . VAL A 1 103 ? -6.300 14.098 8.107 1.00 97.06 103 VAL A O 1
ATOM 832 N N . LEU A 1 104 ? -4.514 13.136 7.147 1.00 96.81 104 LEU A N 1
ATOM 833 C CA . LEU A 1 104 ? -4.160 12.332 8.314 1.00 96.81 104 LEU A CA 1
ATOM 834 C C . LEU A 1 104 ? -3.771 13.221 9.499 1.00 96.81 104 LEU A C 1
ATOM 836 O O . LEU A 1 104 ? -4.306 13.031 10.589 1.00 96.81 104 LEU A O 1
ATOM 840 N N . ASN A 1 105 ? -2.929 14.232 9.276 1.00 95.56 105 ASN A N 1
ATOM 841 C CA . ASN A 1 105 ? -2.545 15.186 10.318 1.00 95.56 105 ASN A CA 1
ATOM 842 C C . ASN A 1 105 ? -3.759 15.954 10.871 1.00 95.56 105 ASN A C 1
ATOM 844 O O . ASN A 1 105 ? -3.906 16.083 12.087 1.00 95.56 105 ASN A O 1
ATOM 848 N N . ASP A 1 106 ? -4.669 16.409 10.004 1.00 96.44 106 ASP A N 1
ATOM 849 C CA . ASP A 1 106 ? -5.901 17.089 10.428 1.00 96.44 106 ASP A CA 1
ATOM 850 C C . ASP A 1 106 ? -6.766 16.179 11.314 1.00 96.44 106 ASP A C 1
ATOM 852 O O . ASP A 1 106 ? -7.296 16.602 12.348 1.00 96.44 106 ASP A O 1
ATOM 856 N N . LYS A 1 107 ? -6.874 14.895 10.949 1.00 96.25 107 LYS A N 1
ATOM 857 C CA . LYS A 1 107 ? -7.615 13.898 11.732 1.00 96.25 107 LYS A CA 1
ATOM 858 C C . LYS A 1 107 ? -6.948 13.586 13.066 1.00 96.25 107 LYS A C 1
ATOM 860 O O . LYS A 1 107 ? -7.652 13.399 14.059 1.00 96.25 107 LYS A O 1
ATOM 865 N N . GLU A 1 108 ? -5.622 13.566 13.133 1.00 95.94 108 GLU A N 1
ATOM 866 C CA . GLU A 1 108 ? -4.898 13.409 14.398 1.00 95.94 108 GLU A CA 1
ATOM 867 C C . GLU A 1 108 ? -5.154 14.582 15.353 1.00 95.94 108 GLU A C 1
ATOM 869 O O . GLU A 1 108 ? -5.387 14.363 16.548 1.00 95.94 108 GLU A O 1
ATOM 874 N N . VAL A 1 109 ? -5.200 15.813 14.832 1.00 96.00 109 VAL A N 1
ATOM 875 C CA . VAL A 1 109 ? -5.558 17.008 15.612 1.00 96.00 109 VAL A CA 1
ATOM 876 C C . VAL A 1 109 ? -6.995 16.913 16.132 1.00 96.00 109 VAL A C 1
ATOM 878 O O . VAL A 1 109 ? -7.230 17.143 17.321 1.00 96.00 109 VAL A O 1
ATOM 881 N N . GLU A 1 110 ? -7.950 16.516 15.287 1.00 95.44 110 GLU A N 1
ATOM 882 C CA . GLU A 1 110 ? -9.354 16.326 15.679 1.00 95.44 110 GLU A CA 1
ATOM 883 C C . GLU A 1 110 ? -9.489 15.273 16.794 1.00 95.44 110 GLU A C 1
ATOM 885 O O . GLU A 1 110 ? -10.152 15.507 17.808 1.00 95.44 110 GLU A O 1
ATOM 890 N N . ILE A 1 111 ? -8.792 14.139 16.665 1.00 95.69 111 ILE A N 1
ATOM 891 C CA . ILE A 1 111 ? -8.761 13.087 17.691 1.00 95.69 111 ILE A CA 1
ATOM 892 C C . ILE A 1 111 ? -8.176 13.620 19.002 1.00 95.69 111 ILE A C 1
ATOM 894 O O . ILE A 1 111 ? -8.737 13.358 20.069 1.00 95.69 111 ILE A O 1
ATOM 898 N N . ALA A 1 112 ? -7.066 14.359 18.957 1.00 93.69 112 ALA A N 1
ATOM 899 C CA . ALA A 1 112 ? -6.457 14.943 20.152 1.00 93.69 112 ALA A CA 1
ATOM 900 C C . ALA A 1 112 ? -7.410 15.935 20.837 1.00 93.69 112 ALA A C 1
ATOM 902 O O . ALA A 1 112 ? -7.581 15.905 22.062 1.00 93.69 112 ALA A O 1
ATOM 903 N N . GLN A 1 113 ? -8.094 16.764 20.049 1.00 94.75 113 GLN A N 1
ATOM 904 C CA . GLN A 1 113 ? -9.072 17.719 20.545 1.00 94.75 113 GLN A CA 1
ATOM 905 C C . GLN A 1 113 ? -10.262 17.008 21.204 1.00 94.75 113 GLN A C 1
ATOM 907 O O . GLN A 1 113 ? -10.605 17.340 22.342 1.00 94.75 113 GLN A O 1
ATOM 912 N N . LEU A 1 114 ? -10.851 16.003 20.553 1.00 93.19 114 LEU A N 1
ATOM 913 C CA . LEU A 1 114 ? -11.949 15.207 21.113 1.00 93.19 114 LEU A CA 1
ATOM 914 C C . LEU A 1 114 ? -11.524 14.473 22.390 1.00 93.19 114 LEU A C 1
ATOM 916 O O . LEU A 1 114 ? -12.233 14.532 23.396 1.00 93.19 114 LEU A O 1
ATOM 920 N N . LYS A 1 115 ? -10.331 13.864 22.406 1.00 92.25 115 LYS A N 1
ATOM 921 C CA . LYS A 1 115 ? -9.761 13.231 23.607 1.00 92.25 115 LYS A CA 1
ATOM 922 C C . LYS A 1 115 ? -9.578 14.217 24.759 1.00 92.25 115 LYS A C 1
ATOM 924 O O . LYS A 1 115 ? -9.763 13.828 25.904 1.00 92.25 115 LYS A O 1
ATOM 929 N N . SER A 1 116 ? -9.254 15.481 24.483 1.00 89.62 116 SER A N 1
ATOM 930 C CA . SER A 1 116 ? -9.141 16.520 25.520 1.00 89.62 116 SER A CA 1
ATOM 931 C C . SER A 1 116 ? -10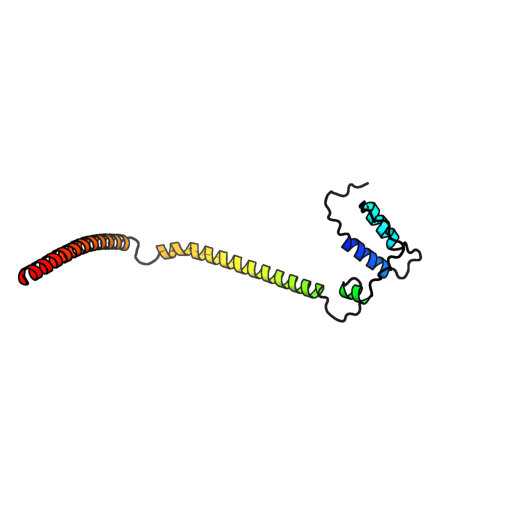.497 17.012 26.049 1.00 89.62 116 SER A C 1
ATOM 933 O O . SER A 1 116 ? -10.585 17.514 27.172 1.00 89.62 116 SER A O 1
ATOM 935 N N . GLN A 1 117 ? -11.558 16.886 25.245 1.00 86.62 117 GLN A N 1
ATOM 936 C CA . GLN A 1 117 ? -12.920 17.287 25.604 1.00 86.62 117 GLN A CA 1
ATOM 937 C C . GLN A 1 117 ? -13.689 16.175 26.321 1.00 86.62 117 GLN A C 1
ATOM 939 O O . GLN A 1 117 ? -14.518 16.479 27.177 1.00 86.62 117 GLN A O 1
ATOM 944 N N . LEU A 1 118 ? -13.380 14.906 26.037 1.00 83.06 118 LEU A N 1
ATOM 945 C CA . LEU A 1 118 ? -14.012 13.741 26.661 1.00 83.06 118 LEU A CA 1
ATOM 946 C C . LEU A 1 118 ? -14.050 13.829 28.205 1.00 83.06 118 LEU A C 1
ATOM 948 O O . LEU A 1 118 ? -15.133 13.678 28.764 1.00 83.06 118 LEU A O 1
ATOM 952 N N . PRO A 1 119 ? -12.957 14.174 28.920 1.00 78.50 119 PRO A N 1
ATOM 953 C CA . PRO A 1 119 ? -12.973 14.274 30.379 1.00 78.50 119 PRO A CA 1
ATOM 954 C C . PRO A 1 119 ? -13.847 15.425 30.886 1.00 78.50 119 PRO A C 1
ATOM 956 O O . PRO A 1 119 ? -14.428 15.320 31.959 1.00 78.50 119 PRO A O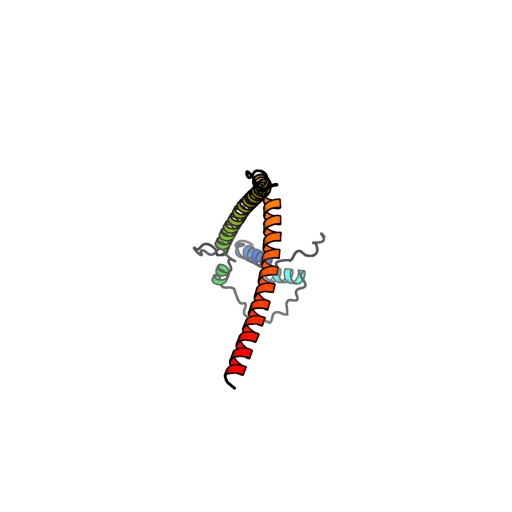 1
ATOM 959 N N . LYS A 1 120 ? -13.972 16.513 30.112 1.00 75.50 120 LYS A N 1
ATOM 960 C CA . LYS A 1 120 ? -14.793 17.682 30.467 1.00 75.50 120 LYS A CA 1
ATOM 961 C C . LYS A 1 120 ? -16.283 17.390 30.312 1.00 75.50 120 LYS A C 1
ATOM 963 O O . LYS A 1 120 ? -17.084 17.852 31.113 1.00 75.50 120 LYS A O 1
ATOM 968 N N . VAL A 1 121 ? -16.660 16.616 29.294 1.00 67.69 121 VAL A N 1
ATOM 969 C CA . VAL A 1 121 ? -18.043 16.144 29.117 1.00 67.69 121 VAL A CA 1
ATOM 970 C C . VAL A 1 121 ? -18.390 15.104 30.183 1.00 67.69 121 VAL A C 1
ATOM 972 O O . VAL A 1 121 ? -19.479 15.154 30.746 1.00 67.69 121 VAL A O 1
ATOM 975 N N . VAL A 1 122 ? -17.443 14.228 30.534 1.00 61.81 122 VAL A N 1
ATOM 976 C CA . VAL A 1 122 ? -17.591 13.280 31.650 1.00 61.81 122 VAL A CA 1
ATOM 977 C C . VAL A 1 122 ? -17.704 14.003 33.002 1.00 61.81 122 VAL A C 1
ATOM 979 O O . VAL A 1 122 ? -18.468 13.557 33.849 1.00 61.81 122 VAL A O 1
ATOM 982 N N . SER A 1 123 ? -17.022 15.139 33.211 1.00 56.06 123 SER A N 1
ATOM 983 C CA . SER A 1 123 ? -17.127 15.910 34.462 1.00 56.06 123 SER A CA 1
ATOM 984 C C . SER A 1 123 ? -18.333 16.854 34.538 1.00 56.06 123 SER A C 1
ATOM 986 O O . SER A 1 123 ? -18.739 17.206 35.642 1.00 56.06 123 SER A O 1
ATOM 988 N N . ASN A 1 124 ? -18.886 17.291 33.399 1.00 49.97 124 ASN A N 1
ATOM 989 C CA . ASN A 1 124 ? -19.958 18.298 33.32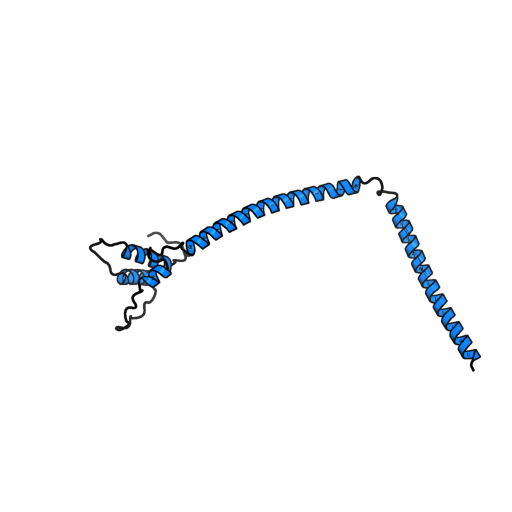9 1.00 49.97 124 ASN A CA 1
ATOM 990 C C . ASN A 1 124 ? -21.343 17.717 32.989 1.00 49.97 124 ASN A C 1
ATOM 992 O O . ASN A 1 124 ? -22.288 18.478 32.775 1.00 49.97 124 ASN A O 1
ATOM 996 N N . GLY A 1 125 ? -21.488 16.392 32.929 1.00 47.44 125 GLY A N 1
ATOM 997 C CA . GLY A 1 125 ? -22.806 15.762 32.889 1.00 47.44 125 GLY A CA 1
ATOM 998 C C . GLY A 1 125 ? -23.601 16.116 34.157 1.00 47.44 125 GLY A C 1
ATOM 999 O O . GLY A 1 125 ? -23.049 16.024 35.257 1.00 47.44 125 GLY A O 1
ATOM 1000 N N . PRO A 1 126 ? -24.878 16.531 34.057 1.00 51.75 126 PRO A N 1
ATOM 1001 C CA . PRO A 1 126 ? -25.700 16.781 35.229 1.00 51.75 126 PRO A CA 1
ATOM 1002 C C . PRO A 1 126 ? -26.022 15.447 35.914 1.00 51.75 126 PRO A C 1
ATOM 1004 O O . PRO A 1 126 ? -26.969 14.759 35.552 1.00 51.75 126 PRO A O 1
ATOM 1007 N N . GLY A 1 127 ? -25.209 15.117 36.920 1.00 51.44 127 GLY A N 1
ATOM 1008 C CA . GLY A 1 127 ? -25.548 14.209 38.012 1.00 51.44 127 GLY A CA 1
ATOM 1009 C C . GLY A 1 127 ? -25.050 12.772 37.891 1.00 51.44 127 GLY A C 1
ATOM 1010 O O . GLY A 1 127 ? -25.865 11.903 37.644 1.00 51.44 127 GLY A O 1
ATOM 1011 N N . THR A 1 128 ? -23.772 12.501 38.187 1.00 53.62 128 THR A N 1
ATOM 1012 C CA . THR A 1 128 ? -23.312 11.130 38.530 1.00 53.62 128 THR A CA 1
ATOM 1013 C C . THR A 1 128 ? -22.110 11.057 39.496 1.00 53.62 128 THR A C 1
ATOM 1015 O O . THR A 1 128 ? -21.566 9.980 39.706 1.00 53.62 128 THR A O 1
ATOM 1018 N N . SER A 1 129 ? -21.653 12.141 40.143 1.00 59.34 129 SER A N 1
ATOM 1019 C CA . SER A 1 129 ? -20.377 12.086 40.899 1.00 59.34 129 SER A CA 1
ATOM 1020 C C . SER A 1 129 ? -20.475 11.743 42.394 1.00 59.34 129 SER A C 1
ATOM 1022 O O . SER A 1 129 ? -19.455 11.721 43.077 1.00 59.34 129 SER A O 1
ATOM 1024 N N . GLY A 1 130 ? -21.663 11.435 42.928 1.00 55.41 130 GLY A N 1
ATOM 1025 C CA . GLY A 1 130 ? -21.786 11.047 44.344 1.00 55.41 130 GLY A CA 1
ATOM 1026 C C . GLY A 1 130 ? -22.937 10.098 44.665 1.00 55.41 130 GLY A C 1
ATOM 1027 O O . GLY A 1 130 ? -22.753 9.148 45.419 1.00 55.41 130 GLY A O 1
ATOM 1028 N N . VAL A 1 131 ? -24.111 10.314 44.063 1.00 56.16 131 VAL A N 1
ATOM 1029 C CA . VAL A 1 131 ? -25.286 9.451 44.286 1.00 56.16 131 VAL A CA 1
ATOM 1030 C C . VAL A 1 131 ? -25.144 8.113 43.547 1.00 56.16 131 VAL A C 1
ATOM 1032 O O . VAL A 1 131 ? -25.510 7.078 44.097 1.00 56.16 131 VAL A O 1
ATOM 1035 N N . ASP A 1 132 ? -24.527 8.102 42.363 1.00 61.44 132 ASP A N 1
ATOM 1036 C CA . ASP A 1 132 ? -24.381 6.887 41.551 1.00 61.44 132 ASP A CA 1
ATOM 1037 C C . ASP A 1 132 ? -23.382 5.881 42.119 1.00 61.44 132 ASP A C 1
ATOM 1039 O O . ASP A 1 132 ? -23.653 4.689 42.078 1.00 61.44 132 ASP A O 1
ATOM 1043 N N . GLU A 1 133 ? -22.271 6.317 42.718 1.00 69.38 133 GLU A N 1
ATOM 1044 C CA . GLU A 1 133 ? -21.307 5.386 43.324 1.00 69.38 133 GLU A CA 1
ATOM 1045 C C . GLU A 1 133 ? -21.923 4.676 44.541 1.00 69.38 133 GLU A C 1
ATOM 1047 O O . GLU A 1 133 ? -21.787 3.465 44.707 1.00 69.38 133 GLU A O 1
ATOM 1052 N N . GLN A 1 134 ? -22.682 5.405 45.365 1.00 74.50 134 GLN A N 1
ATOM 1053 C CA . GLN A 1 134 ? -23.352 4.828 46.529 1.00 74.50 134 GLN A CA 1
ATOM 1054 C C . GLN A 1 134 ? -24.498 3.888 46.123 1.00 74.50 134 GLN A C 1
ATOM 1056 O O . GLN A 1 134 ? -24.664 2.819 46.717 1.00 74.50 134 GLN A O 1
ATOM 1061 N N . VAL A 1 135 ? -25.271 4.248 45.093 1.00 75.81 135 VAL A N 1
ATOM 1062 C CA . VAL A 1 135 ? -26.319 3.383 44.528 1.00 75.81 135 VAL A CA 1
ATOM 1063 C C . VAL A 1 135 ? -25.706 2.153 43.858 1.00 75.81 135 VAL A C 1
ATOM 1065 O O . VAL A 1 135 ? -26.192 1.044 44.071 1.00 75.81 135 VAL A O 1
ATOM 1068 N N . MET A 1 136 ? -24.605 2.305 43.124 1.00 77.31 136 MET A N 1
ATOM 1069 C CA . MET A 1 136 ? -23.899 1.202 42.471 1.00 77.31 136 MET A CA 1
ATOM 1070 C C . MET A 1 136 ? -23.292 0.237 43.494 1.00 77.31 136 MET A C 1
ATOM 1072 O O . MET A 1 136 ? -23.423 -0.978 43.339 1.00 77.31 136 MET A O 1
ATOM 1076 N N . GLN A 1 137 ? -22.706 0.743 44.583 1.00 81.94 137 GLN A N 1
ATOM 1077 C CA . GLN A 1 137 ? -22.230 -0.093 45.689 1.00 81.94 137 GLN A CA 1
ATOM 1078 C C . GLN A 1 137 ? -23.377 -0.831 46.384 1.00 81.94 137 GLN A C 1
ATOM 1080 O O . GLN A 1 137 ? -23.248 -2.024 46.666 1.00 81.94 137 GLN A O 1
ATOM 1085 N N . LYS A 1 138 ? -24.518 -0.164 46.602 1.00 88.44 138 LYS A N 1
ATOM 1086 C CA . LYS A 1 138 ? -25.713 -0.798 47.174 1.00 88.44 138 LYS A CA 1
ATOM 1087 C C . LYS A 1 138 ? -26.248 -1.912 46.270 1.00 88.44 138 LYS A C 1
ATOM 1089 O O . LYS A 1 138 ? -26.472 -3.017 46.754 1.00 88.44 138 LYS A O 1
ATOM 1094 N N . LEU A 1 139 ? -26.374 -1.659 44.967 1.00 85.50 139 LEU A N 1
ATOM 1095 C CA . LEU A 1 139 ? -26.808 -2.657 43.983 1.00 85.50 139 LEU A CA 1
ATOM 1096 C C . LEU A 1 139 ? -25.824 -3.828 43.873 1.00 85.50 139 LEU A C 1
ATOM 1098 O O . LEU A 1 139 ? -26.237 -4.970 43.682 1.00 85.50 139 LEU A O 1
ATOM 1102 N N . LYS A 1 140 ? -24.519 -3.576 44.022 1.00 89.81 140 LYS A N 1
ATOM 1103 C CA . LYS A 1 140 ? -23.498 -4.630 44.033 1.00 89.81 140 LYS A CA 1
ATOM 1104 C C . LYS A 1 140 ? -23.621 -5.525 45.269 1.00 89.81 140 LYS A C 1
ATOM 1106 O O . LYS A 1 140 ? -23.574 -6.745 45.129 1.00 89.81 140 LYS A O 1
ATOM 1111 N N . ALA A 1 141 ? -23.825 -4.933 46.447 1.00 93.12 141 ALA A N 1
ATOM 1112 C CA . ALA A 1 141 ? -24.054 -5.676 47.684 1.00 93.12 141 ALA A CA 1
ATOM 1113 C C . ALA A 1 141 ? -25.358 -6.493 47.627 1.00 93.12 141 ALA A C 1
ATOM 1115 O O . ALA A 1 141 ? -25.375 -7.661 48.013 1.00 93.12 141 ALA A O 1
ATOM 1116 N N . GLU A 1 142 ? -26.429 -5.907 47.087 1.00 92.88 142 GLU A N 1
ATOM 1117 C CA . GLU A 1 142 ? -27.721 -6.577 46.907 1.00 92.88 142 GLU A CA 1
ATOM 1118 C C . GLU A 1 142 ? -27.619 -7.756 45.929 1.00 92.88 142 GLU A C 1
ATOM 1120 O O . GLU A 1 142 ? -28.092 -8.851 46.232 1.00 92.88 142 GLU A O 1
ATOM 1125 N N . ASN A 1 143 ? -26.909 -7.594 44.808 1.00 91.31 143 ASN A N 1
ATOM 1126 C CA . ASN A 1 143 ? -26.649 -8.693 43.874 1.00 91.31 143 ASN A CA 1
ATOM 1127 C C . ASN A 1 143 ? -25.831 -9.828 44.504 1.00 91.31 143 ASN A C 1
ATOM 1129 O O . ASN A 1 143 ? -26.126 -11.000 44.271 1.00 91.31 143 ASN A O 1
ATOM 1133 N N . GLU A 1 144 ? -24.818 -9.516 45.315 1.00 94.94 144 GLU A N 1
ATOM 1134 C CA . GLU A 1 144 ? -24.036 -10.544 46.011 1.00 94.94 144 GLU A CA 1
ATOM 1135 C C . GLU A 1 144 ? -24.899 -11.322 47.018 1.00 94.94 144 GLU A C 1
ATOM 1137 O O . GLU A 1 144 ? -24.786 -12.547 47.131 1.00 94.94 144 GLU A O 1
ATOM 1142 N N . GLN A 1 145 ? -25.801 -10.631 47.717 1.00 95.88 145 GLN A N 1
ATOM 1143 C CA . GLN A 1 145 ? -26.757 -11.261 48.622 1.00 95.88 145 GLN A CA 1
ATOM 1144 C C . GLN A 1 145 ? -27.750 -12.153 47.865 1.00 95.88 145 GLN A C 1
ATOM 1146 O O . GLN A 1 145 ? -27.963 -13.296 48.268 1.00 95.88 145 GLN A O 1
ATOM 1151 N N . LEU A 1 146 ? -28.311 -11.679 46.749 1.00 95.50 146 LEU A N 1
ATOM 1152 C CA . LEU A 1 146 ? -29.216 -12.468 45.906 1.00 95.50 146 LEU A CA 1
ATOM 1153 C C . LEU A 1 146 ? -28.536 -13.723 45.353 1.00 95.50 146 LEU A C 1
ATOM 1155 O O . LEU A 1 146 ? -29.143 -14.792 45.352 1.00 95.50 146 LEU A O 1
ATOM 1159 N N . LEU A 1 147 ? -27.267 -13.635 44.946 1.00 94.50 147 LEU A N 1
ATOM 1160 C CA . LEU A 1 147 ? -26.497 -14.799 44.498 1.00 94.50 147 LEU A CA 1
ATOM 1161 C C . LEU A 1 147 ? -26.323 -15.843 45.609 1.00 94.50 147 LEU A C 1
ATOM 1163 O O . LEU A 1 147 ? -26.505 -17.034 45.354 1.00 94.50 147 LEU A O 1
ATOM 1167 N N . LYS A 1 148 ? -26.028 -15.414 46.844 1.00 95.38 148 LYS A N 1
ATOM 1168 C CA . LYS A 1 148 ? -25.931 -16.317 48.006 1.00 95.38 148 LYS A CA 1
ATOM 1169 C C . LYS A 1 148 ? -27.269 -16.993 48.305 1.00 95.38 148 LYS A C 1
ATOM 1171 O O . LYS A 1 148 ? -27.311 -18.210 48.483 1.00 95.38 148 LYS A O 1
ATOM 1176 N N . THR A 1 149 ? -28.360 -16.230 48.300 1.00 94.38 149 THR A N 1
ATOM 1177 C CA . THR A 1 149 ? -29.713 -16.764 48.515 1.00 94.38 149 THR A CA 1
ATOM 1178 C C . THR A 1 149 ? -30.100 -17.757 47.421 1.00 94.38 149 THR A C 1
ATOM 1180 O O . THR A 1 149 ? -30.575 -18.846 47.728 1.00 94.38 149 THR A O 1
ATOM 1183 N N . ASN A 1 150 ? -29.830 -17.438 46.152 1.00 92.44 150 ASN A N 1
ATOM 1184 C CA . ASN A 1 150 ? -30.110 -18.330 45.026 1.00 92.44 150 ASN A CA 1
ATOM 1185 C C . ASN A 1 150 ? -29.318 -19.639 45.107 1.00 92.44 150 ASN A C 1
ATOM 1187 O O . ASN A 1 150 ? -29.867 -20.700 44.813 1.00 92.44 150 ASN A O 1
ATOM 1191 N N . ALA A 1 151 ? -28.051 -19.591 45.526 1.00 95.12 151 ALA A N 1
ATOM 1192 C CA . ALA A 1 151 ? -27.258 -20.798 45.741 1.00 95.12 151 ALA A CA 1
ATOM 1193 C C . ALA A 1 151 ? -27.850 -21.669 46.862 1.00 95.12 151 ALA A C 1
ATOM 1195 O O . ALA A 1 151 ? -28.002 -22.874 46.679 1.00 95.12 151 ALA A O 1
ATOM 1196 N N . SER A 1 152 ? -28.250 -21.058 47.983 1.00 96.12 152 SER A N 1
ATOM 1197 C CA . SER A 1 152 ? -28.884 -21.768 49.102 1.00 96.12 152 SER A CA 1
ATOM 1198 C C . SER A 1 152 ? -30.208 -22.422 48.697 1.00 96.12 152 SER A C 1
ATOM 1200 O O . SER A 1 152 ? -30.414 -23.603 48.962 1.00 96.12 152 SER A O 1
ATOM 1202 N N . LEU A 1 153 ? -31.085 -21.682 48.010 1.00 95.62 153 LEU A N 1
ATOM 1203 C CA . LEU A 1 153 ? -32.371 -22.197 47.529 1.00 95.62 153 LEU A CA 1
ATOM 1204 C C . LEU A 1 153 ? -32.190 -23.320 46.501 1.00 95.62 153 LEU A C 1
ATOM 1206 O O . LEU A 1 153 ? -32.926 -24.301 46.520 1.00 95.62 153 LEU A O 1
ATOM 1210 N N . SER A 1 154 ? -31.196 -23.205 45.618 1.00 95.44 154 SER A N 1
ATOM 1211 C CA . SER A 1 154 ? -30.869 -24.252 44.644 1.00 95.44 154 SER A CA 1
ATOM 1212 C C . SER A 1 154 ? -30.492 -25.572 45.329 1.00 95.44 154 SER A C 1
ATOM 1214 O O . SER A 1 154 ? -30.972 -26.634 44.929 1.00 95.44 154 SER A O 1
ATOM 1216 N N . GLU A 1 155 ? -29.685 -25.524 46.392 1.00 95.12 155 GLU A N 1
ATOM 1217 C CA . GLU A 1 155 ? -29.332 -26.720 47.168 1.00 95.12 155 GLU A CA 1
ATOM 1218 C C . GLU A 1 155 ? -30.527 -27.289 47.947 1.00 95.12 155 GLU A C 1
ATOM 1220 O O . GLU A 1 155 ? -30.709 -28.508 47.987 1.00 95.12 155 GLU A O 1
ATOM 1225 N N . GLU A 1 156 ? -31.396 -26.435 48.491 1.00 95.94 156 GLU A N 1
ATOM 1226 C CA . GLU A 1 156 ? -32.622 -26.867 49.172 1.00 95.94 156 GLU A CA 1
ATOM 1227 C C . GLU A 1 156 ? -33.592 -27.579 48.215 1.00 95.94 156 GLU A C 1
ATOM 1229 O O . GLU A 1 156 ? -34.085 -28.666 48.521 1.00 95.94 156 GLU A O 1
ATOM 1234 N N . VAL A 1 157 ? -33.794 -27.038 47.010 1.00 95.88 157 VAL A N 1
ATOM 1235 C CA . VAL A 1 157 ? -34.616 -27.671 45.964 1.00 95.88 157 VAL A CA 1
ATOM 1236 C C . VAL A 1 157 ? -34.039 -29.026 45.550 1.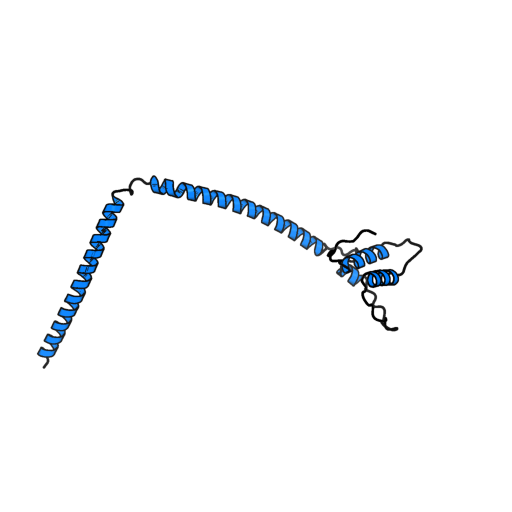00 95.88 157 VAL A C 1
ATOM 1238 O O . VAL A 1 157 ? -34.791 -29.988 45.379 1.00 95.88 157 VAL A O 1
ATOM 1241 N N . LYS A 1 158 ? -32.712 -29.150 45.423 1.00 94.94 158 LYS A N 1
ATOM 1242 C CA . LYS A 1 158 ? -32.071 -30.447 45.141 1.00 94.94 158 LYS A CA 1
ATOM 1243 C C . LYS A 1 158 ? -32.312 -31.455 46.265 1.00 94.94 158 LYS A C 1
ATOM 1245 O O . LYS A 1 158 ? -32.607 -32.616 45.978 1.00 94.94 158 LYS A O 1
ATOM 1250 N N . ALA A 1 159 ? -32.200 -31.029 47.523 1.00 95.38 159 ALA A N 1
ATOM 1251 C CA . ALA A 1 159 ? -32.443 -31.888 48.679 1.00 95.38 159 ALA A CA 1
ATOM 1252 C C . ALA A 1 159 ? -33.906 -32.358 48.744 1.00 95.38 159 ALA A C 1
ATOM 1254 O O . ALA A 1 159 ? -34.153 -33.553 48.915 1.00 95.38 159 ALA A O 1
ATOM 1255 N N . LEU A 1 160 ? -34.861 -31.449 48.527 1.00 95.31 160 LEU A N 1
ATOM 1256 C CA . LEU A 1 160 ? -36.292 -31.757 48.442 1.00 95.31 160 LEU A CA 1
ATOM 1257 C C . LEU A 1 160 ? -36.595 -32.736 47.306 1.00 95.31 160 LEU A C 1
ATOM 1259 O O . LEU A 1 160 ? -37.246 -33.751 47.537 1.00 95.31 160 LEU A O 1
ATOM 1263 N N . ASN A 1 161 ? -36.067 -32.497 46.103 1.00 94.69 161 ASN A N 1
ATOM 1264 C CA . ASN A 1 161 ? -36.248 -33.413 44.973 1.00 94.69 161 ASN A CA 1
ATOM 1265 C C . ASN A 1 161 ? -35.722 -34.816 45.288 1.00 94.69 161 ASN A C 1
ATOM 1267 O O . ASN A 1 161 ? -36.380 -35.806 44.973 1.00 94.69 161 ASN A O 1
ATOM 1271 N N . LYS A 1 162 ? -34.566 -34.917 45.956 1.00 94.50 162 LYS A N 1
ATOM 1272 C CA . LYS A 1 162 ? -34.022 -36.206 46.393 1.00 94.50 162 LYS A CA 1
ATOM 1273 C C . LYS A 1 162 ? -34.949 -36.909 47.390 1.00 94.50 162 LYS A C 1
ATOM 1275 O O . LYS A 1 162 ? -35.170 -38.107 47.247 1.00 94.50 162 LYS A O 1
ATOM 1280 N N . GLN A 1 163 ? -35.506 -36.184 48.361 1.00 94.00 163 GLN A N 1
ATOM 1281 C CA . GLN A 1 163 ? -36.470 -36.747 49.314 1.00 94.00 163 GLN A CA 1
ATOM 1282 C C . GLN A 1 163 ? -37.750 -37.226 48.619 1.00 94.00 163 GLN A C 1
ATOM 1284 O O . GLN A 1 163 ? -38.220 -38.321 48.911 1.00 94.00 163 GLN A O 1
ATOM 1289 N N . VAL A 1 164 ? -38.290 -36.452 47.673 1.00 93.44 164 VAL A N 1
ATOM 1290 C CA . VAL A 1 164 ? -39.499 -36.827 46.919 1.00 93.44 164 VAL A CA 1
ATOM 1291 C C . VAL A 1 164 ? -39.279 -38.110 46.116 1.00 93.44 164 VAL A C 1
ATOM 1293 O O . VAL A 1 164 ? -40.135 -38.991 46.148 1.00 93.44 164 VAL A O 1
ATOM 1296 N N . ILE A 1 165 ? -38.129 -38.246 45.445 1.00 92.75 165 ILE A N 1
ATOM 1297 C CA . ILE A 1 165 ? -37.777 -39.469 44.704 1.00 92.75 165 ILE A CA 1
ATOM 1298 C C . ILE A 1 165 ? -37.723 -40.674 45.652 1.00 92.75 165 ILE A C 1
ATOM 1300 O O . ILE A 1 165 ? -38.370 -41.679 45.382 1.00 92.75 165 ILE A O 1
ATOM 1304 N N . GLN A 1 166 ? -37.040 -40.548 46.794 1.00 91.88 166 GLN A N 1
ATOM 1305 C CA . GLN A 1 166 ? -36.930 -41.630 47.782 1.00 91.88 166 GLN A CA 1
ATOM 1306 C C . GLN A 1 166 ? -38.288 -42.053 48.359 1.00 91.88 166 GLN A C 1
ATOM 1308 O O . GLN A 1 166 ? -38.546 -43.242 48.523 1.00 91.88 166 GLN A O 1
ATOM 1313 N N . VAL A 1 167 ? -39.169 -41.091 48.653 1.00 92.19 167 VAL A N 1
ATOM 1314 C CA . VAL A 1 167 ? -40.533 -41.379 49.128 1.00 92.19 167 VAL A CA 1
ATOM 1315 C C . VAL A 1 167 ? -41.352 -42.091 48.049 1.00 92.19 167 VAL A C 1
ATOM 1317 O O . VAL A 1 167 ? -42.124 -42.989 48.373 1.00 92.19 167 VAL A O 1
ATOM 1320 N N . HIS A 1 168 ? -41.189 -41.721 46.775 1.00 84.81 168 HIS A N 1
ATOM 1321 C CA . HIS A 1 168 ? -41.898 -42.372 45.672 1.00 84.81 168 HIS A CA 1
ATOM 1322 C C . HIS A 1 168 ? -41.401 -43.801 45.410 1.00 84.81 168 HIS A C 1
ATOM 1324 O O . HIS A 1 168 ? -42.217 -44.684 45.162 1.00 84.81 168 HIS A O 1
ATOM 1330 N N . GLU A 1 169 ? -40.091 -44.043 45.500 1.00 89.00 169 GLU A N 1
ATOM 1331 C CA . GLU A 1 169 ? -39.502 -45.386 45.401 1.00 89.00 169 GLU A CA 1
ATOM 1332 C C . GLU A 1 169 ? -40.004 -46.296 46.531 1.00 89.00 169 GLU A C 1
ATOM 1334 O O . GLU A 1 169 ? -40.506 -47.381 46.255 1.00 89.00 169 GLU A O 1
ATOM 1339 N N . ALA A 1 170 ? -39.987 -45.821 47.782 1.00 85.81 170 ALA A N 1
ATOM 1340 C CA . ALA A 1 170 ? -40.453 -46.588 48.941 1.00 85.81 170 ALA A CA 1
ATOM 1341 C C . ALA A 1 170 ? -41.966 -46.886 48.940 1.00 85.81 170 ALA A C 1
ATOM 1343 O O . ALA A 1 170 ? -42.410 -47.798 49.629 1.00 85.81 170 ALA A O 1
ATOM 1344 N N . ALA A 1 171 ? -42.772 -46.108 48.212 1.00 80.56 171 ALA A N 1
ATOM 1345 C CA . ALA A 1 171 ? -44.213 -46.335 48.084 1.00 80.56 171 ALA A CA 1
ATOM 1346 C C . ALA A 1 171 ? -44.582 -47.340 46.974 1.00 80.56 171 ALA A C 1
ATOM 1348 O O . ALA A 1 171 ? -45.734 -47.771 46.917 1.00 80.56 171 ALA A O 1
ATOM 1349 N N . ASN A 1 172 ? -43.637 -47.673 46.086 1.00 72.50 172 ASN A N 1
ATOM 1350 C CA . ASN A 1 172 ? -43.828 -48.591 44.959 1.00 72.50 172 ASN A CA 1
ATOM 1351 C C . ASN A 1 172 ? -43.185 -49.981 45.182 1.00 72.50 172 ASN A C 1
ATOM 1353 O O . ASN A 1 172 ? -43.286 -50.826 44.290 1.00 72.50 172 ASN A O 1
ATOM 1357 N N . GLU A 1 173 ? -42.537 -50.211 46.332 1.00 57.03 173 GLU A N 1
ATOM 1358 C CA . GLU A 1 173 ? -42.101 -51.531 46.839 1.00 57.03 173 GLU A CA 1
ATOM 1359 C C . GLU A 1 173 ? -43.186 -52.186 47.710 1.00 57.03 173 GLU A C 1
ATOM 1361 O O . GLU A 1 173 ? -43.349 -53.425 47.602 1.00 57.03 173 GLU A O 1
#

Radius of gyration: 44.39 Å; chains: 1; bounding box: 90×70×89 Å

Sequence (173 aa):
MEKVDELEEINLSAIMLEHMHRVMTWKTAKYCIPYGYLLNYVFKHFEVSLGRGVPGTTKKMFIVVTLVECECIEGKAKGRSRVEDLLEQQTSLKRELTDLTVVLNDKEVEIAQLKSQLPKVVSNGPGTSGVDEQVMQKLKAENEQLLKTNASLSEEVKALNKQVIQVHEAANE

Organism: Solanum verrucosum (NCBI:txid315347)

Secondary structure (DSSP, 8-state):
---PPTT----HHHHHHHHHHHHHH-TT-S----HHHHHHHHHHHTT-----PPTT----PPPHHHHHHTTSS-----S--HHHHHHHHHHHHHHHHHHHHHHHHHHHHHHHHHHHHHHHHHHHSSS-SSHHHHHHHHHHHHHHHHHHHHHHHHHHHHHHHHHHHHHHHHH--

pLDDT: mean 72.18, std 18.73, range [34.5, 97.69]

Foldseek 3Di:
DDDDDPDPPPPVVVVLLVVVLVVVVCPDDPDDPDSVNVVVVVCVVVVNDDPDPDPPPDPPDDDVVNCVVVVSDPDPPVDDDPVNVVVVVVVVVVVVVVVVVVVVVVVVVVVVVVVVCVVVCVVPPPDDDPPPVVVVVVVVVVVVVVVVVVVVVVVVVVVVVVVVVVVVVVVVD